Protein AF-M1DLH1-F1 (afdb_monomer_lite)

pLDDT: mean 70.34, std 16.26, range [37.75, 94.62]

Radius of gyration: 32.56 Å; chains: 1; bounding box: 106×32×66 Å

Organism: Solanum tuberosum (NCBI:txid4113)

Structure (mmCIF, N/CA/C/O backbone):
data_AF-M1DLH1-F1
#
_entry.id   AF-M1DLH1-F1
#
loop_
_atom_site.group_PDB
_atom_site.id
_atom_site.type_symbol
_atom_site.label_atom_id
_atom_site.label_alt_id
_atom_site.label_comp_id
_atom_site.label_asym_id
_atom_site.label_entity_id
_atom_site.label_seq_id
_atom_site.pdbx_PDB_ins_code
_atom_site.Cartn_x
_atom_site.Cartn_y
_atom_site.Cartn_z
_atom_site.occupancy
_atom_site.B_iso_or_equiv
_atom_site.auth_seq_id
_atom_site.auth_comp_id
_atom_site.auth_asym_id
_atom_site.auth_atom_id
_atom_site.pdbx_PDB_model_num
ATOM 1 N N . MET A 1 1 ? -52.302 3.369 -14.019 1.00 43.53 1 MET A N 1
ATOM 2 C CA . MET A 1 1 ? -51.174 2.422 -14.146 1.00 43.53 1 MET A CA 1
ATOM 3 C C . MET A 1 1 ? -49.913 3.170 -13.736 1.00 43.53 1 MET A C 1
ATOM 5 O O . MET A 1 1 ? -49.350 3.890 -14.548 1.00 43.53 1 MET A O 1
ATOM 9 N N . SER A 1 2 ? -49.553 3.130 -12.452 1.00 52.59 2 SER A N 1
ATOM 10 C CA . SER A 1 2 ? -48.427 3.908 -11.922 1.00 52.59 2 SER A CA 1
ATOM 11 C C . SER A 1 2 ? -47.155 3.070 -11.987 1.00 52.59 2 SER A C 1
ATOM 13 O O . SER A 1 2 ? -46.975 2.163 -11.177 1.00 52.59 2 SER A O 1
ATOM 15 N N . ASN A 1 3 ? -46.282 3.370 -12.949 1.00 59.44 3 ASN A N 1
ATOM 16 C CA . ASN A 1 3 ? -44.952 2.773 -13.053 1.00 59.44 3 ASN A CA 1
ATOM 17 C C . ASN A 1 3 ? -44.070 3.343 -11.935 1.00 59.44 3 ASN A C 1
ATOM 19 O O . ASN A 1 3 ? -43.387 4.350 -12.104 1.00 59.44 3 ASN A O 1
ATOM 23 N N . LYS A 1 4 ? -44.147 2.739 -10.748 1.00 62.53 4 LYS A N 1
ATOM 24 C CA . LYS A 1 4 ? -43.268 3.072 -9.629 1.00 62.53 4 LYS A CA 1
ATOM 25 C C . LYS A 1 4 ? -41.893 2.490 -9.947 1.00 62.53 4 LYS A C 1
ATOM 27 O O . LYS A 1 4 ? -41.741 1.273 -10.005 1.00 62.53 4 LYS A O 1
ATOM 32 N N . ILE A 1 5 ? -40.924 3.364 -10.202 1.00 63.09 5 ILE A N 1
ATOM 33 C CA . ILE A 1 5 ? -39.529 3.012 -10.479 1.00 63.09 5 ILE A CA 1
ATOM 34 C C . ILE A 1 5 ? -39.012 2.172 -9.296 1.00 63.09 5 ILE A C 1
ATOM 36 O O . ILE A 1 5 ? -38.798 2.697 -8.203 1.00 63.09 5 ILE A O 1
ATOM 40 N N . GLN A 1 6 ? -38.868 0.855 -9.491 1.00 60.75 6 GLN A N 1
ATOM 41 C CA . GLN A 1 6 ? -38.363 -0.080 -8.471 1.00 60.75 6 GLN A CA 1
ATOM 42 C C . GLN A 1 6 ? -36.914 0.220 -8.061 1.00 60.75 6 GLN A C 1
ATOM 44 O O . GLN A 1 6 ? -36.475 -0.225 -7.003 1.00 60.75 6 GLN A O 1
ATOM 49 N N . GLU A 1 7 ? -36.189 1.007 -8.853 1.00 59.28 7 GLU A N 1
ATOM 50 C CA . GLU A 1 7 ? -34.778 1.343 -8.649 1.00 59.28 7 GLU A CA 1
ATOM 51 C C . GLU A 1 7 ? -34.500 1.972 -7.273 1.00 59.28 7 GLU A C 1
ATOM 53 O O . GLU A 1 7 ? -33.492 1.666 -6.645 1.00 59.28 7 GLU A O 1
ATOM 58 N N . TYR A 1 8 ? -35.444 2.750 -6.730 1.00 57.66 8 TYR A N 1
ATOM 59 C CA . TYR A 1 8 ? -35.306 3.378 -5.407 1.00 57.66 8 TYR A CA 1
ATOM 60 C C . TYR A 1 8 ? -35.785 2.508 -4.233 1.00 57.66 8 TYR A C 1
ATOM 62 O O . TYR A 1 8 ? -35.718 2.938 -3.083 1.00 57.66 8 TYR A O 1
ATOM 70 N N . SER A 1 9 ? -36.301 1.301 -4.492 1.00 59.19 9 SER A N 1
ATOM 71 C CA . SER A 1 9 ? -36.756 0.379 -3.435 1.00 59.19 9 SER A CA 1
ATOM 72 C C . SER A 1 9 ? -35.646 -0.526 -2.892 1.00 59.19 9 SER A C 1
ATOM 74 O O . SER A 1 9 ? -35.833 -1.209 -1.884 1.00 59.19 9 SER A O 1
ATOM 76 N N . ILE A 1 10 ? -34.465 -0.489 -3.513 1.00 68.12 10 ILE A N 1
ATOM 77 C CA . ILE A 1 10 ? -33.285 -1.210 -3.051 1.00 68.12 10 ILE A CA 1
ATOM 78 C C . ILE A 1 10 ? -32.642 -0.371 -1.947 1.00 68.12 10 ILE A C 1
ATOM 80 O O . ILE A 1 10 ? -31.973 0.629 -2.200 1.00 68.12 10 ILE A O 1
ATOM 84 N N . SER A 1 11 ? -32.866 -0.766 -0.693 1.00 66.38 11 SER A N 1
ATOM 85 C CA . SER A 1 11 ? -32.102 -0.207 0.424 1.00 66.38 11 SER A CA 1
ATOM 86 C C . SER A 1 11 ? -30.613 -0.456 0.160 1.00 66.38 11 SER A C 1
ATOM 88 O O . SER A 1 11 ? -30.262 -1.599 -0.149 1.00 66.38 11 SER A O 1
ATOM 90 N N . PRO A 1 12 ? -29.730 0.555 0.285 1.00 62.25 12 PRO A N 1
ATOM 91 C CA . PRO A 1 12 ? -28.301 0.342 0.118 1.00 62.25 12 PRO A CA 1
ATOM 92 C C . PRO A 1 12 ? -27.885 -0.778 1.059 1.00 62.25 12 PRO A C 1
ATOM 94 O O . PRO A 1 12 ? -28.158 -0.700 2.263 1.00 62.25 12 PRO A O 1
ATOM 97 N N . GLN A 1 13 ? -27.258 -1.829 0.529 1.00 62.03 13 GLN A N 1
ATOM 98 C CA . GLN A 1 13 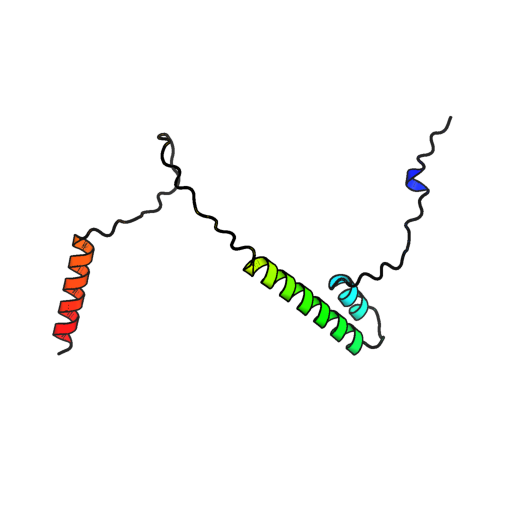? -26.664 -2.843 1.383 1.00 62.03 13 GLN A CA 1
ATOM 99 C C . GLN A 1 13 ? -25.585 -2.144 2.208 1.00 62.03 13 GLN A C 1
ATOM 101 O O . GLN A 1 13 ? -24.472 -1.911 1.743 1.00 62.03 13 GLN A O 1
ATOM 106 N N . LYS A 1 14 ? -25.916 -1.815 3.461 1.00 60.19 14 LYS A N 1
ATOM 107 C CA . LYS A 1 14 ? -24.953 -1.472 4.510 1.00 60.19 14 LYS A CA 1
ATOM 108 C C . LYS A 1 14 ? -24.216 -2.746 4.920 1.00 60.19 14 LYS A C 1
ATOM 110 O O . LYS A 1 14 ? -24.192 -3.116 6.090 1.00 60.19 14 LYS A O 1
ATOM 115 N N . GLY A 1 15 ? -23.671 -3.465 3.942 1.00 53.28 15 GLY A N 1
ATOM 116 C CA . GLY A 1 15 ? -22.659 -4.456 4.219 1.00 53.28 15 GLY A CA 1
ATOM 117 C C . GLY A 1 15 ? -21.506 -3.699 4.849 1.00 53.28 15 GLY A C 1
ATOM 118 O O . GLY A 1 15 ? -21.053 -2.690 4.305 1.00 53.28 15 GLY A O 1
ATOM 119 N N . ILE A 1 16 ? -21.056 -4.149 6.016 1.00 56.28 16 ILE A N 1
ATOM 120 C CA . ILE A 1 16 ? -19.721 -3.805 6.487 1.00 56.28 16 ILE A CA 1
ATOM 121 C C . ILE A 1 16 ? -18.801 -4.427 5.445 1.00 56.28 16 ILE A C 1
ATOM 123 O O . ILE A 1 16 ? -18.456 -5.603 5.529 1.00 56.28 16 ILE A O 1
ATOM 127 N N . VAL A 1 17 ? -18.487 -3.668 4.398 1.00 55.16 17 VAL A N 1
ATOM 128 C CA . VAL A 1 17 ? -17.398 -4.025 3.510 1.00 55.16 17 VAL A CA 1
ATOM 129 C C . VAL A 1 17 ? -16.192 -4.001 4.433 1.00 55.16 17 VAL A C 1
ATOM 131 O O . VAL A 1 17 ? -15.819 -2.943 4.946 1.00 55.16 17 VAL A O 1
ATOM 134 N N . VAL A 1 18 ? -15.659 -5.184 4.740 1.00 60.84 18 VAL A N 1
ATOM 135 C CA . VAL A 1 18 ? -14.336 -5.329 5.346 1.00 60.84 18 VAL A CA 1
ATOM 136 C C . VAL A 1 18 ? -13.363 -4.888 4.262 1.00 60.84 18 VAL A C 1
ATOM 138 O O . VAL A 1 18 ? -12.794 -5.685 3.528 1.00 60.84 18 VAL A O 1
ATOM 141 N N . ASP A 1 19 ? -13.306 -3.578 4.073 1.00 66.94 19 ASP A N 1
ATOM 142 C CA . ASP A 1 19 ? -12.440 -2.928 3.119 1.00 66.94 19 ASP A CA 1
ATOM 143 C C . ASP A 1 19 ? -11.068 -2.854 3.786 1.00 66.94 19 ASP A C 1
ATOM 145 O O . ASP A 1 19 ? -10.862 -2.120 4.749 1.00 66.94 19 ASP A O 1
ATOM 149 N N . SER A 1 20 ? -10.134 -3.682 3.331 1.00 70.56 20 SER A N 1
ATOM 150 C CA . SER A 1 20 ? -8.753 -3.669 3.815 1.00 70.56 20 SER A CA 1
ATOM 151 C C . SER A 1 20 ? -7.907 -2.610 3.108 1.00 70.56 20 SER A C 1
ATOM 153 O O . SER A 1 20 ? -6.684 -2.621 3.228 1.00 70.56 20 SER A O 1
ATOM 155 N N . SER A 1 21 ? -8.521 -1.689 2.354 1.00 81.94 21 SER A N 1
ATOM 156 C CA . SER A 1 21 ? -7.777 -0.616 1.710 1.00 81.94 21 SER A CA 1
ATOM 157 C C . SER A 1 21 ? -7.044 0.251 2.733 1.00 81.94 21 SER A C 1
ATOM 159 O O . SER A 1 21 ? -7.541 0.565 3.818 1.00 81.94 21 SER A O 1
ATOM 161 N N . VAL A 1 22 ? -5.870 0.732 2.327 1.00 83.69 22 VAL A N 1
ATOM 162 C CA . VAL A 1 22 ? -5.051 1.705 3.067 1.00 83.69 22 VAL A CA 1
ATOM 163 C C . VAL A 1 22 ? -5.901 2.892 3.546 1.00 83.69 22 VAL A C 1
ATOM 165 O O . VAL A 1 22 ? -5.803 3.331 4.694 1.00 83.69 22 VAL A O 1
ATOM 168 N N . ARG A 1 23 ? -6.811 3.369 2.685 1.00 85.88 23 ARG A N 1
ATOM 169 C CA . ARG A 1 23 ? -7.713 4.495 2.965 1.00 85.88 23 ARG A CA 1
ATOM 170 C C . ARG A 1 23 ? -8.751 4.154 4.041 1.00 85.88 23 ARG A C 1
ATOM 172 O O . ARG A 1 23 ? -9.061 5.008 4.873 1.00 85.88 23 ARG A O 1
ATOM 179 N N . HIS A 1 24 ? -9.271 2.927 4.053 1.00 84.00 24 HIS A N 1
ATOM 180 C CA . HIS A 1 24 ? -10.200 2.456 5.078 1.00 84.00 24 HIS A CA 1
ATOM 181 C C . HIS A 1 24 ? -9.515 2.269 6.436 1.00 84.00 24 HIS A C 1
ATOM 183 O O . HIS A 1 24 ? -10.036 2.735 7.452 1.00 84.00 24 HIS A O 1
ATOM 189 N N . ILE A 1 25 ? -8.327 1.655 6.463 1.00 82.44 25 ILE A N 1
ATOM 190 C CA . ILE A 1 25 ? -7.571 1.431 7.705 1.00 82.44 25 ILE A CA 1
ATOM 191 C C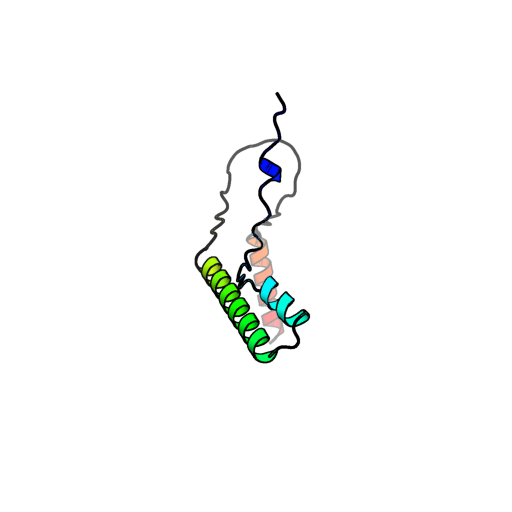 . ILE A 1 25 ? -7.169 2.772 8.337 1.00 82.44 25 ILE A C 1
ATOM 193 O O . ILE A 1 25 ? -7.426 2.980 9.523 1.00 82.44 25 ILE A O 1
ATOM 197 N N . ALA A 1 26 ? -6.657 3.727 7.548 1.00 83.94 26 ALA A N 1
ATOM 198 C CA . ALA A 1 26 ? -6.327 5.074 8.027 1.00 83.94 26 ALA A CA 1
ATOM 199 C C . ALA A 1 26 ? -7.537 5.784 8.654 1.00 83.94 26 ALA A C 1
ATOM 201 O O . ALA A 1 26 ? -7.443 6.375 9.732 1.00 83.94 26 ALA A O 1
ATOM 202 N N . ARG A 1 27 ? -8.710 5.671 8.015 1.00 86.00 27 ARG A N 1
ATOM 203 C CA . ARG A 1 27 ? -9.954 6.231 8.552 1.00 86.00 27 ARG A CA 1
ATOM 204 C C . ARG A 1 27 ? -10.333 5.587 9.882 1.00 86.00 27 ARG A C 1
ATOM 206 O O . ARG A 1 27 ? -10.738 6.294 10.799 1.00 86.00 27 ARG A O 1
ATOM 213 N N . LYS A 1 28 ? -10.193 4.265 10.011 1.00 84.00 28 LYS A N 1
ATOM 214 C CA . LYS A 1 28 ? -10.464 3.576 11.277 1.00 84.00 28 LYS A CA 1
ATOM 215 C C . LYS A 1 28 ? -9.500 4.008 12.382 1.00 84.00 28 LYS A C 1
ATOM 217 O O . LYS A 1 28 ? -9.975 4.237 13.489 1.00 84.00 28 LYS A O 1
ATOM 222 N N . ILE A 1 29 ? -8.202 4.151 12.093 1.00 82.94 29 ILE A N 1
ATOM 223 C CA . ILE A 1 29 ? -7.192 4.631 13.061 1.00 82.94 29 ILE A CA 1
ATOM 224 C C . ILE A 1 29 ? -7.571 6.018 13.588 1.00 82.94 29 ILE A C 1
ATOM 226 O O . ILE A 1 29 ? -7.484 6.274 14.784 1.00 82.94 29 ILE A O 1
ATOM 230 N N . SER A 1 30 ? -8.041 6.901 12.704 1.00 84.38 30 SER A N 1
ATOM 231 C CA . SER A 1 30 ? -8.427 8.266 13.075 1.00 84.38 30 SER A CA 1
ATOM 232 C C . SER A 1 30 ? -9.686 8.347 13.944 1.00 84.38 30 SER A C 1
ATOM 234 O O . SER A 1 30 ? -9.884 9.363 14.603 1.00 84.38 30 SER A O 1
ATOM 236 N N . VAL A 1 31 ? -10.567 7.342 13.896 1.00 82.56 31 VAL A N 1
ATOM 237 C CA . VAL A 1 31 ? -11.912 7.402 14.502 1.00 82.56 31 VAL A CA 1
ATOM 238 C C . VAL A 1 31 ? -12.043 6.498 15.730 1.00 82.56 31 VAL A C 1
ATOM 240 O O . VAL A 1 31 ? -12.860 6.778 16.602 1.00 82.56 31 VAL A O 1
ATOM 243 N N . GLN A 1 32 ? -11.288 5.400 15.813 1.00 78.25 32 GLN A N 1
ATOM 244 C CA . GLN A 1 32 ? -11.431 4.409 16.882 1.00 78.25 32 GLN A CA 1
ATOM 245 C C . GLN A 1 32 ? -10.291 4.501 17.908 1.00 78.25 32 GLN A C 1
ATOM 247 O O . GLN A 1 32 ? -9.130 4.326 17.558 1.00 78.25 32 GLN A O 1
ATOM 252 N N . ASP A 1 33 ? -10.638 4.645 19.191 1.00 69.81 33 ASP A N 1
ATOM 253 C CA . ASP A 1 33 ? -9.716 4.538 20.344 1.00 69.81 33 ASP A CA 1
ATOM 254 C C . ASP A 1 33 ? -9.504 3.081 20.806 1.00 69.81 33 ASP A C 1
ATOM 256 O O . ASP A 1 33 ? -9.334 2.784 21.986 1.00 69.81 33 ASP A O 1
ATOM 260 N N . ARG A 1 34 ? -9.542 2.134 19.863 1.00 78.00 34 ARG A N 1
ATOM 261 C CA . ARG A 1 34 ? -9.136 0.744 20.121 1.00 78.00 34 ARG A CA 1
ATOM 262 C C . ARG A 1 34 ? -7.613 0.633 20.103 1.00 78.00 34 ARG A C 1
ATOM 264 O O . ARG A 1 34 ? -6.923 1.643 20.078 1.00 78.00 34 ARG A O 1
ATOM 271 N N . ASP A 1 35 ? -7.095 -0.589 20.125 1.00 85.44 35 ASP A N 1
ATOM 272 C CA . ASP A 1 35 ? -5.672 -0.864 19.945 1.00 85.44 35 ASP A CA 1
ATOM 273 C C . ASP A 1 35 ? -5.143 -0.236 18.637 1.00 85.44 35 ASP A C 1
ATOM 275 O O . ASP A 1 35 ? -5.260 -0.798 17.543 1.00 85.44 35 ASP A O 1
ATOM 279 N N . LYS A 1 36 ? -4.607 0.985 18.759 1.00 85.12 36 LYS A N 1
ATOM 280 C CA . LYS A 1 36 ? -4.100 1.779 17.638 1.00 85.12 36 LYS A CA 1
ATOM 281 C C . LYS A 1 36 ? -2.829 1.172 17.074 1.00 85.12 36 LYS A C 1
ATOM 283 O O . LYS A 1 36 ? -2.596 1.305 15.878 1.00 85.12 36 LYS A O 1
ATOM 288 N N . GLU A 1 37 ? -2.035 0.499 17.900 1.00 89.94 37 GLU A N 1
ATOM 289 C CA . GLU A 1 37 ? -0.764 -0.088 17.494 1.00 89.94 37 GLU A CA 1
ATOM 290 C C . GLU A 1 37 ? -0.995 -1.238 16.512 1.00 89.94 37 GLU A C 1
ATOM 292 O O . GLU A 1 37 ? -0.454 -1.223 15.405 1.00 89.94 37 GLU A O 1
ATOM 297 N N . ALA A 1 38 ? -1.906 -2.161 16.837 1.00 89.50 38 ALA A N 1
ATOM 298 C CA . ALA A 1 38 ? -2.300 -3.227 15.916 1.00 89.50 38 ALA A CA 1
ATOM 299 C C . ALA A 1 38 ? -2.862 -2.678 14.590 1.00 89.50 38 ALA A C 1
ATOM 301 O O . ALA A 1 38 ? -2.576 -3.202 13.510 1.00 89.50 38 ALA A O 1
ATOM 302 N N . MET A 1 39 ? -3.638 -1.593 14.650 1.00 86.19 39 MET A N 1
ATOM 303 C CA . MET A 1 39 ? -4.222 -0.972 13.459 1.00 86.19 39 MET A CA 1
ATOM 304 C C . MET A 1 39 ? -3.180 -0.254 12.593 1.00 86.19 39 MET A C 1
ATOM 306 O O . MET A 1 39 ? -3.238 -0.356 11.367 1.00 86.19 39 MET A O 1
ATOM 310 N N . ILE A 1 40 ? -2.218 0.437 13.208 1.00 89.06 40 ILE A N 1
ATOM 311 C CA . ILE A 1 40 ? -1.089 1.070 12.516 1.00 89.06 40 ILE A CA 1
ATOM 312 C C . ILE A 1 40 ? -0.221 0.002 11.846 1.00 89.06 40 ILE A C 1
ATOM 314 O O . ILE A 1 40 ? 0.122 0.150 10.676 1.00 89.06 40 ILE A O 1
ATOM 318 N N . ASN A 1 41 ? 0.059 -1.110 12.526 1.00 93.81 41 ASN A N 1
ATOM 319 C CA . ASN A 1 41 ? 0.816 -2.215 11.938 1.00 93.81 41 ASN A CA 1
ATOM 320 C C . ASN A 1 41 ? 0.097 -2.807 10.716 1.00 93.81 41 ASN A C 1
ATOM 322 O O . ASN A 1 41 ? 0.715 -3.000 9.670 1.00 93.81 41 ASN A O 1
ATOM 326 N N . SER A 1 42 ? -1.224 -3.003 10.797 1.00 90.00 42 SER A N 1
ATOM 327 C CA . SER A 1 42 ? -2.026 -3.444 9.648 1.00 90.00 42 SER A CA 1
ATOM 328 C C . SER A 1 42 ? -1.987 -2.451 8.479 1.00 90.00 42 SER A C 1
ATOM 330 O O . SER A 1 42 ? -1.950 -2.875 7.327 1.00 90.00 42 SER A O 1
ATOM 332 N N . TYR A 1 43 ? -1.981 -1.143 8.753 1.00 91.56 43 TYR A N 1
ATOM 333 C CA . TYR A 1 43 ? -1.839 -0.113 7.721 1.00 91.56 43 TYR A CA 1
ATOM 334 C C . TYR A 1 43 ? -0.473 -0.185 7.027 1.00 91.56 43 TYR A C 1
ATOM 336 O O . TYR A 1 43 ? -0.400 -0.132 5.799 1.00 91.56 43 TYR A O 1
ATOM 344 N N . LEU A 1 44 ? 0.604 -0.316 7.806 1.00 94.62 44 LEU A N 1
ATOM 345 C CA . LEU A 1 44 ? 1.971 -0.350 7.285 1.00 94.62 44 LEU A CA 1
ATOM 346 C C . LEU A 1 44 ? 2.219 -1.574 6.398 1.00 94.62 44 LEU A C 1
ATOM 348 O O . LEU A 1 44 ? 2.820 -1.432 5.332 1.00 94.62 44 LEU A O 1
ATOM 352 N N . GLU A 1 45 ? 1.717 -2.747 6.788 1.00 94.50 45 GLU A N 1
ATOM 353 C CA . GLU A 1 45 ? 1.843 -3.957 5.971 1.00 94.50 45 GLU A CA 1
ATOM 354 C C . GLU A 1 45 ? 1.120 -3.823 4.625 1.00 94.50 45 GLU A C 1
ATOM 356 O O . GLU A 1 45 ? 1.679 -4.196 3.590 1.00 94.50 45 GLU A O 1
ATOM 361 N N . GLU A 1 46 ? -0.067 -3.207 4.588 1.00 90.50 46 GLU A N 1
ATOM 362 C CA . GLU A 1 46 ? -0.762 -3.004 3.311 1.00 90.50 46 GLU A CA 1
ATOM 363 C C . GLU A 1 46 ? -0.104 -1.947 2.420 1.00 90.50 46 GLU A C 1
ATOM 365 O O . GLU A 1 46 ? -0.054 -2.114 1.199 1.00 90.50 46 GLU A O 1
ATOM 370 N N . VAL A 1 47 ? 0.485 -0.894 2.999 1.00 91.62 47 VAL A N 1
ATOM 371 C CA . VAL A 1 47 ? 1.304 0.058 2.229 1.00 91.62 47 VAL A CA 1
ATOM 372 C C . VAL A 1 47 ? 2.526 -0.642 1.638 1.00 91.62 47 VAL A C 1
ATOM 374 O O . VAL A 1 47 ? 2.810 -0.479 0.451 1.00 91.62 47 VAL A O 1
ATOM 377 N N . LYS A 1 48 ? 3.227 -1.459 2.431 1.00 93.56 48 LYS A N 1
ATOM 378 C CA . LYS A 1 48 ? 4.397 -2.222 1.979 1.00 93.56 48 LYS A CA 1
ATOM 379 C C . LYS A 1 48 ? 4.040 -3.167 0.833 1.00 93.56 48 LYS A C 1
ATOM 381 O O . LYS A 1 48 ? 4.735 -3.182 -0.183 1.00 93.56 48 LYS A O 1
ATOM 386 N N . LYS A 1 49 ? 2.941 -3.914 0.961 1.00 91.31 49 LYS A N 1
ATOM 387 C CA . LYS A 1 49 ? 2.444 -4.814 -0.087 1.00 91.31 49 LYS A CA 1
ATOM 388 C C . LYS A 1 49 ? 2.066 -4.056 -1.359 1.00 91.31 49 LYS A C 1
ATOM 390 O O . LYS A 1 49 ? 2.453 -4.476 -2.448 1.00 91.31 49 LYS A O 1
ATOM 395 N N . SER A 1 50 ? 1.356 -2.933 -1.232 1.00 87.56 50 SER A N 1
ATOM 396 C CA . SER A 1 50 ? 0.981 -2.095 -2.377 1.00 87.56 50 SER A CA 1
ATOM 397 C C . SER A 1 50 ? 2.202 -1.515 -3.090 1.00 87.56 50 SER A C 1
ATOM 399 O O . SER A 1 50 ? 2.231 -1.486 -4.318 1.00 87.56 50 SER A O 1
ATOM 401 N N . LEU A 1 51 ? 3.207 -1.061 -2.341 1.00 89.81 51 LEU A N 1
ATOM 402 C CA . LEU A 1 51 ? 4.429 -0.503 -2.910 1.00 89.81 51 LEU A CA 1
ATOM 403 C C . LEU A 1 51 ? 5.234 -1.573 -3.653 1.00 89.81 51 LEU A C 1
ATOM 405 O O . LEU A 1 51 ? 5.672 -1.336 -4.776 1.00 89.81 51 LEU A O 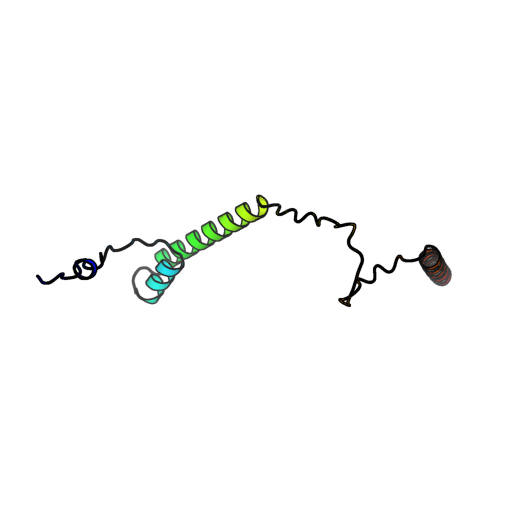1
ATOM 409 N N . LEU A 1 52 ? 5.381 -2.758 -3.056 1.00 87.62 52 LEU A N 1
ATOM 410 C CA . LEU A 1 52 ? 6.090 -3.873 -3.678 1.00 87.62 52 LEU A CA 1
ATOM 411 C C . LEU A 1 52 ? 5.409 -4.323 -4.976 1.00 87.62 52 LEU A C 1
ATOM 413 O O . LEU A 1 52 ? 6.087 -4.511 -5.981 1.00 87.62 52 LEU A O 1
ATOM 417 N N . LEU A 1 53 ? 4.075 -4.435 -4.971 1.00 83.75 53 LEU A N 1
ATOM 418 C CA . LEU A 1 53 ? 3.304 -4.776 -6.166 1.00 83.75 53 LEU A CA 1
ATOM 419 C C . LEU A 1 53 ? 3.564 -3.779 -7.303 1.00 83.75 53 LEU A C 1
ATOM 421 O O . LEU A 1 53 ? 3.821 -4.199 -8.429 1.00 83.75 53 LEU A O 1
ATOM 425 N N . ASN A 1 54 ? 3.553 -2.478 -6.997 1.00 78.06 54 ASN A N 1
ATOM 426 C CA . ASN A 1 54 ? 3.829 -1.436 -7.983 1.00 78.06 54 ASN A CA 1
ATOM 427 C C . ASN A 1 54 ? 5.261 -1.544 -8.526 1.00 78.06 54 ASN A C 1
ATOM 429 O O . ASN A 1 54 ? 5.450 -1.506 -9.736 1.00 78.06 54 ASN A O 1
ATOM 433 N N . ILE A 1 55 ? 6.267 -1.734 -7.666 1.00 80.00 55 ILE A N 1
ATOM 434 C CA . ILE A 1 55 ? 7.669 -1.872 -8.098 1.00 80.00 55 ILE A CA 1
ATOM 435 C C . ILE A 1 55 ? 7.838 -3.078 -9.027 1.00 80.00 55 ILE A C 1
ATOM 437 O O . ILE A 1 55 ? 8.392 -2.934 -10.112 1.00 80.00 55 ILE A O 1
ATOM 441 N N . THR A 1 56 ? 7.308 -4.248 -8.657 1.00 74.62 56 THR A N 1
ATOM 442 C CA . THR A 1 56 ? 7.365 -5.448 -9.509 1.00 74.62 56 THR A CA 1
ATOM 443 C C . THR A 1 56 ? 6.609 -5.258 -10.825 1.00 74.62 56 THR A C 1
ATOM 445 O O . THR A 1 56 ? 6.997 -5.816 -11.850 1.00 74.62 56 THR A O 1
ATOM 448 N N . GLN A 1 57 ? 5.525 -4.480 -10.822 1.00 65.75 57 GLN A N 1
ATOM 449 C CA . GLN A 1 57 ? 4.794 -4.154 -12.041 1.00 65.75 57 GLN A CA 1
ATOM 450 C C . GLN A 1 57 ? 5.617 -3.249 -12.967 1.00 65.75 57 GLN A C 1
ATOM 452 O O . GLN A 1 57 ? 5.617 -3.489 -14.171 1.00 65.75 57 GLN A O 1
ATOM 457 N N . TYR A 1 58 ? 6.351 -2.270 -12.433 1.00 58.69 58 TYR A N 1
ATOM 458 C CA . TYR A 1 58 ? 7.226 -1.391 -13.221 1.00 58.69 58 TYR A CA 1
ATOM 459 C C . TYR A 1 58 ? 8.527 -2.066 -13.669 1.00 58.69 58 TYR A C 1
ATOM 461 O O . TYR A 1 58 ? 9.004 -1.775 -14.754 1.00 58.69 58 TYR A O 1
ATOM 469 N N . GLU A 1 59 ? 9.062 -3.017 -12.902 1.00 60.25 59 GLU A N 1
ATOM 470 C CA . GLU A 1 59 ? 10.211 -3.832 -13.323 1.00 60.25 59 GLU A CA 1
ATOM 471 C C . GLU A 1 59 ? 9.865 -4.747 -14.511 1.00 60.25 59 GLU A C 1
ATOM 473 O O . GLU A 1 59 ? 10.691 -4.983 -15.386 1.00 60.25 59 GLU A O 1
ATOM 478 N N . LYS A 1 60 ? 8.626 -5.255 -14.566 1.00 60.59 60 LYS A N 1
ATOM 479 C CA . LYS A 1 60 ? 8.140 -6.104 -15.670 1.00 60.59 60 LYS A CA 1
ATOM 480 C C . LYS A 1 60 ? 7.557 -5.314 -16.836 1.00 60.59 60 LYS A C 1
ATOM 482 O O . LYS A 1 60 ? 7.443 -5.850 -17.935 1.00 60.59 60 LYS A O 1
ATOM 487 N N . SER A 1 61 ? 7.167 -4.068 -16.595 1.00 53.41 61 SER A N 1
ATOM 488 C CA . SER A 1 61 ? 6.742 -3.136 -17.631 1.00 53.41 61 SER A CA 1
ATOM 489 C C . SER A 1 61 ? 7.971 -2.366 -18.091 1.00 53.41 61 SER A C 1
ATOM 491 O O . SER A 1 61 ? 8.088 -1.171 -17.841 1.00 53.41 61 SER A O 1
ATOM 493 N N . ASP A 1 62 ? 8.895 -3.063 -18.753 1.00 58.72 62 ASP A N 1
ATOM 494 C CA . ASP A 1 62 ? 9.893 -2.417 -19.599 1.00 58.72 62 ASP A CA 1
ATOM 495 C C . ASP A 1 62 ? 9.117 -1.779 -20.760 1.00 58.72 62 ASP A C 1
ATOM 497 O O . ASP A 1 62 ? 8.922 -2.365 -21.827 1.00 58.72 62 ASP A O 1
ATOM 501 N N . THR A 1 63 ? 8.510 -0.617 -20.499 1.00 58.38 63 THR A N 1
ATOM 502 C CA . THR A 1 63 ? 7.839 0.199 -21.504 1.00 58.38 63 THR A CA 1
ATOM 503 C C . THR A 1 63 ? 8.934 0.805 -22.358 1.00 58.38 63 THR A C 1
ATOM 505 O O . THR A 1 63 ? 9.300 1.971 -22.218 1.00 58.38 63 THR A O 1
ATOM 508 N N . SER A 1 64 ? 9.476 -0.043 -23.227 1.00 55.84 64 SER A N 1
ATOM 509 C CA . SER A 1 64 ? 10.249 0.317 -24.394 1.00 55.84 64 SER A CA 1
ATOM 510 C C . SER A 1 64 ? 9.360 1.200 -25.268 1.00 55.84 64 SER A C 1
ATOM 512 O O . SER A 1 64 ? 8.671 0.732 -26.171 1.00 55.84 64 SER A O 1
ATOM 514 N N . MET A 1 65 ? 9.334 2.502 -24.982 1.00 62.59 65 MET A N 1
ATOM 515 C CA . MET A 1 65 ? 9.005 3.487 -26.002 1.00 62.59 65 MET A CA 1
ATOM 516 C C . MET A 1 65 ? 10.218 3.577 -26.918 1.00 62.59 65 MET A C 1
ATOM 518 O O . MET A 1 65 ? 11.083 4.438 -26.770 1.00 62.59 65 MET A O 1
ATOM 522 N N . ARG A 1 66 ? 10.322 2.617 -27.834 1.00 60.97 66 ARG A N 1
ATOM 523 C CA . ARG A 1 66 ? 11.236 2.715 -28.960 1.00 60.97 66 ARG A CA 1
ATOM 524 C C . ARG A 1 66 ? 10.611 3.723 -29.920 1.00 60.97 66 ARG A C 1
ATOM 526 O O . ARG A 1 66 ? 9.637 3.396 -30.585 1.00 60.97 66 ARG A O 1
ATOM 533 N N . SER A 1 67 ? 11.116 4.955 -29.915 1.00 54.59 67 SER A N 1
ATOM 534 C CA . SER A 1 67 ? 10.658 6.014 -30.814 1.00 54.59 67 SER A CA 1
ATOM 535 C C . SER A 1 67 ? 10.733 5.527 -32.260 1.00 54.59 67 SER A C 1
ATOM 537 O O . SER A 1 67 ? 11.806 5.156 -32.737 1.00 54.59 67 SER A O 1
ATOM 539 N N . GLU A 1 68 ? 9.592 5.491 -32.939 1.00 51.69 68 GLU A N 1
ATOM 540 C CA . GLU A 1 68 ? 9.524 5.283 -34.380 1.00 51.69 68 GLU A CA 1
ATOM 541 C C . GLU A 1 68 ? 9.997 6.579 -35.042 1.00 51.69 68 GLU A C 1
ATOM 543 O O . GLU A 1 68 ? 9.331 7.612 -34.972 1.00 51.69 68 GLU A O 1
ATOM 548 N N . THR A 1 69 ? 11.195 6.560 -35.623 1.00 54.69 69 THR A N 1
ATOM 549 C CA . THR A 1 69 ? 11.665 7.639 -36.490 1.00 54.69 69 THR A CA 1
ATOM 550 C C . THR A 1 69 ? 10.811 7.594 -37.756 1.00 54.69 69 THR A C 1
ATOM 552 O O . THR A 1 69 ? 11.098 6.829 -38.674 1.00 54.69 69 THR A O 1
ATOM 555 N N . ASN A 1 70 ? 9.712 8.350 -37.773 1.00 54.62 70 ASN A N 1
ATOM 556 C CA . ASN A 1 70 ? 8.922 8.571 -38.980 1.00 54.62 70 ASN A CA 1
ATOM 557 C C . ASN A 1 70 ? 9.773 9.388 -39.958 1.00 54.62 70 ASN A C 1
ATOM 559 O O . ASN A 1 70 ? 9.860 10.612 -39.863 1.00 54.62 70 ASN A O 1
ATOM 563 N N . GLU A 1 71 ? 10.432 8.688 -40.876 1.00 55.31 71 GLU A N 1
ATOM 564 C CA . GLU A 1 71 ? 10.889 9.264 -42.130 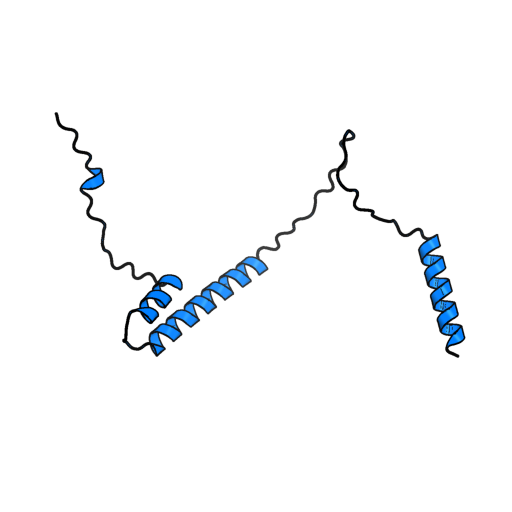1.00 55.31 71 GLU A CA 1
ATOM 565 C C . GLU A 1 71 ? 9.660 9.502 -43.020 1.00 55.31 71 GLU A C 1
ATOM 567 O O . GLU A 1 71 ? 8.858 8.598 -43.246 1.00 55.31 71 GLU A O 1
ATOM 572 N N . ASP A 1 72 ? 9.572 10.727 -43.537 1.00 45.50 72 ASP A N 1
ATOM 573 C CA . ASP A 1 72 ? 8.739 11.170 -44.660 1.00 45.50 72 ASP A CA 1
ATOM 574 C C . ASP A 1 72 ? 7.319 11.700 -44.363 1.00 45.50 72 ASP A C 1
ATOM 576 O O . ASP A 1 72 ? 6.311 10.999 -44.435 1.00 45.50 72 ASP A O 1
ATOM 580 N N . ALA A 1 73 ? 7.240 13.015 -44.135 1.00 38.47 73 ALA A N 1
ATOM 581 C CA . ALA A 1 73 ? 6.280 13.881 -44.822 1.00 38.47 73 ALA A CA 1
ATOM 582 C C . ALA A 1 73 ? 6.758 15.337 -44.739 1.00 38.47 73 ALA A C 1
ATOM 584 O O . ALA A 1 73 ? 6.644 16.015 -43.719 1.00 38.47 73 ALA A O 1
ATOM 585 N N . ILE A 1 74 ? 7.333 15.785 -45.848 1.00 50.16 74 ILE A N 1
ATOM 586 C CA . ILE A 1 74 ? 7.562 17.183 -46.195 1.00 50.16 74 ILE A CA 1
ATOM 587 C C . ILE A 1 74 ? 6.212 17.917 -46.162 1.00 50.16 74 ILE A C 1
ATOM 589 O O . ILE A 1 74 ? 5.285 17.508 -46.855 1.00 50.16 74 ILE A O 1
ATOM 593 N N . ASP A 1 75 ? 6.124 18.977 -45.362 1.00 46.78 75 ASP A N 1
ATOM 594 C CA . ASP A 1 75 ? 5.683 20.329 -45.741 1.00 46.78 75 ASP A CA 1
ATOM 595 C C . ASP A 1 75 ? 4.874 21.028 -44.635 1.00 46.78 75 ASP A C 1
ATOM 597 O O . ASP A 1 75 ? 3.941 20.488 -44.047 1.00 46.78 75 ASP A O 1
ATOM 601 N N . ASP A 1 76 ? 5.259 22.283 -44.452 1.00 46.97 76 ASP A N 1
ATOM 602 C CA . ASP A 1 76 ? 4.606 23.384 -43.763 1.00 46.97 76 ASP A CA 1
ATOM 603 C C . ASP A 1 76 ? 4.471 23.444 -42.223 1.00 46.97 76 ASP A C 1
ATOM 605 O O . ASP A 1 76 ? 3.675 22.780 -41.567 1.00 46.97 76 ASP A O 1
ATOM 609 N N . ASN A 1 77 ? 5.147 24.485 -41.718 1.00 45.09 77 ASN A N 1
ATOM 610 C CA . ASN A 1 77 ? 4.909 25.260 -40.498 1.00 45.09 77 ASN A CA 1
ATOM 611 C C . ASN A 1 77 ? 5.443 24.757 -39.147 1.00 45.09 77 ASN A C 1
ATOM 613 O O . ASN A 1 77 ? 4.758 24.132 -38.350 1.00 45.09 77 ASN A O 1
ATOM 617 N N . GLN A 1 78 ? 6.659 25.242 -38.864 1.00 52.62 78 GLN A N 1
ATOM 618 C CA . GLN A 1 78 ? 7.103 25.824 -37.590 1.00 52.62 78 GLN A CA 1
ATOM 619 C C . GLN A 1 78 ? 6.660 25.119 -36.298 1.00 52.62 78 GLN A C 1
ATOM 621 O O . GLN A 1 78 ? 5.762 25.590 -35.607 1.00 52.62 78 GLN A O 1
ATOM 626 N N . GLU A 1 79 ? 7.438 24.133 -35.852 1.00 37.75 79 GLU A N 1
ATOM 627 C CA . GLU A 1 79 ? 7.631 23.922 -34.417 1.00 37.75 79 GLU A CA 1
ATOM 628 C C . GLU A 1 79 ? 9.028 23.343 -34.138 1.00 37.75 79 GLU A C 1
ATOM 630 O O . GLU A 1 79 ? 9.511 22.465 -34.845 1.00 37.75 79 GLU A O 1
ATOM 635 N N . ALA A 1 80 ? 9.702 23.964 -33.166 1.00 45.97 80 ALA A N 1
ATOM 636 C CA . ALA A 1 80 ? 11.006 23.671 -32.566 1.00 45.97 80 ALA A CA 1
ATOM 637 C C . ALA A 1 80 ? 11.884 22.577 -33.219 1.00 45.97 80 ALA A C 1
ATOM 639 O O . ALA A 1 80 ? 11.688 21.383 -33.008 1.00 45.97 80 ALA A O 1
ATOM 640 N N . GLN A 1 81 ? 12.970 22.993 -33.882 1.00 40.12 81 GLN A N 1
ATOM 641 C CA . GLN A 1 81 ? 14.077 22.077 -34.157 1.00 40.12 81 GLN A CA 1
ATOM 642 C C . GLN A 1 81 ? 14.715 21.606 -32.839 1.00 40.12 81 GLN A C 1
ATOM 644 O O . GLN A 1 81 ? 15.126 22.456 -32.040 1.00 40.12 81 GLN A O 1
ATOM 649 N N . PRO A 1 82 ? 14.916 20.295 -32.620 1.00 39.88 82 PRO A N 1
ATOM 650 C CA . PRO A 1 82 ? 16.029 19.868 -31.802 1.00 39.88 82 PRO A CA 1
ATOM 651 C C . PRO A 1 82 ? 17.279 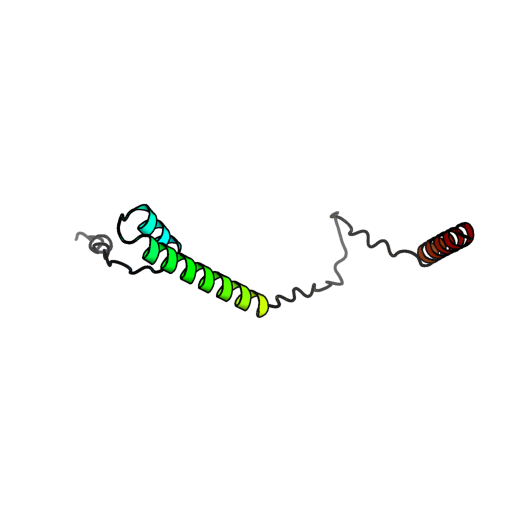20.159 -32.632 1.00 39.88 82 PRO A C 1
ATOM 653 O O . PRO A 1 82 ? 17.503 19.565 -33.685 1.00 39.88 82 PRO A O 1
ATOM 656 N N . ILE A 1 83 ? 18.075 21.132 -32.195 1.00 45.00 83 ILE A N 1
ATOM 657 C CA . ILE A 1 83 ? 19.409 21.347 -32.748 1.00 45.00 83 ILE A CA 1
ATOM 658 C C . ILE A 1 83 ? 20.238 20.134 -32.311 1.00 45.00 83 ILE A C 1
ATOM 660 O O . ILE A 1 83 ? 20.943 20.175 -31.303 1.00 45.00 83 ILE A O 1
ATOM 664 N N . GLU A 1 84 ? 20.153 19.035 -33.057 1.00 49.00 84 GLU A N 1
ATOM 665 C CA . GLU A 1 84 ? 21.268 18.106 -33.155 1.00 49.00 84 GLU A CA 1
ATOM 666 C C . GLU A 1 84 ? 22.379 18.874 -33.865 1.00 49.00 84 GLU A C 1
ATOM 668 O O . GLU A 1 84 ? 22.544 18.835 -35.083 1.00 49.00 84 GLU A O 1
ATOM 673 N N . ALA A 1 85 ? 23.123 19.666 -33.091 1.00 54.12 85 ALA A N 1
ATOM 674 C CA . ALA A 1 85 ? 24.399 20.174 -33.537 1.00 54.12 85 ALA A CA 1
ATOM 675 C C . ALA A 1 85 ? 25.288 18.943 -33.681 1.00 54.12 85 ALA A C 1
ATOM 677 O O . ALA A 1 85 ? 25.924 18.513 -32.719 1.00 54.12 85 ALA A O 1
ATOM 678 N N . THR A 1 86 ? 25.300 18.354 -34.877 1.00 59.62 86 THR A N 1
ATOM 679 C CA . THR A 1 86 ? 26.361 17.457 -35.312 1.00 59.62 86 THR A CA 1
ATOM 680 C C . THR A 1 86 ? 27.659 18.189 -35.016 1.00 59.62 86 THR A C 1
ATOM 682 O O . THR A 1 86 ? 27.997 19.168 -35.690 1.00 59.62 86 THR A O 1
ATOM 685 N N . VAL A 1 87 ? 28.335 17.808 -33.932 1.00 62.12 87 VAL A N 1
ATOM 686 C CA . VAL A 1 87 ? 29.610 18.409 -33.566 1.00 62.12 87 VAL A CA 1
ATOM 687 C C . VAL A 1 87 ? 30.546 18.044 -34.705 1.00 62.12 87 VAL A C 1
ATOM 689 O O . VAL A 1 87 ? 30.931 16.886 -34.843 1.00 62.12 87 VAL A O 1
ATOM 692 N N . SER A 1 88 ? 30.822 19.019 -35.573 1.00 74.06 88 SER A N 1
ATOM 693 C CA . SER A 1 88 ? 31.698 18.826 -36.724 1.00 74.06 88 SER A CA 1
ATOM 694 C C . SER A 1 88 ? 33.019 18.230 -36.246 1.00 74.06 88 SER A C 1
ATOM 696 O O . SER A 1 88 ? 33.529 18.602 -35.185 1.00 74.06 88 SER A O 1
ATOM 698 N N . GLU A 1 89 ? 33.585 17.311 -37.020 1.00 71.81 89 GLU A N 1
ATOM 699 C CA . GLU A 1 89 ? 34.871 16.679 -36.718 1.00 71.81 89 GLU A CA 1
ATOM 700 C C . GLU A 1 89 ? 35.975 17.728 -36.467 1.00 71.81 89 GLU A C 1
ATOM 702 O O . GLU A 1 89 ? 36.830 17.558 -35.594 1.00 71.81 89 GLU A O 1
ATOM 707 N N . ASP A 1 90 ? 35.871 18.893 -37.115 1.00 74.81 90 ASP A N 1
ATOM 708 C CA . ASP A 1 90 ? 36.735 20.052 -36.875 1.00 74.81 90 ASP A CA 1
ATOM 709 C C . ASP A 1 90 ? 36.579 20.651 -35.469 1.00 74.81 90 ASP A C 1
ATOM 711 O O . ASP A 1 90 ? 37.560 21.091 -34.858 1.00 74.81 90 ASP A O 1
ATOM 715 N N . ALA A 1 91 ? 35.362 20.660 -34.920 1.00 80.94 91 ALA A N 1
ATOM 716 C CA . ALA A 1 91 ? 35.104 21.118 -33.559 1.00 80.94 91 ALA A CA 1
ATOM 717 C C . ALA A 1 91 ? 35.711 20.151 -32.531 1.00 80.94 91 ALA A C 1
ATOM 719 O O . ALA A 1 91 ? 36.342 20.606 -31.574 1.00 80.94 91 ALA A O 1
ATOM 720 N N . LEU A 1 92 ? 35.620 18.837 -32.764 1.00 82.69 92 LEU A N 1
ATOM 721 C CA . LEU A 1 92 ? 36.260 17.828 -31.911 1.00 82.69 92 LEU A CA 1
ATOM 722 C C . LEU A 1 92 ? 37.787 17.954 -31.936 1.00 82.69 92 LEU A C 1
ATOM 724 O O . LEU A 1 92 ? 38.428 17.997 -30.884 1.00 82.69 92 LEU A O 1
ATOM 728 N N . LYS A 1 93 ? 38.372 18.123 -33.125 1.00 85.19 93 LYS A N 1
ATOM 729 C CA . LYS A 1 93 ? 39.821 18.288 -33.299 1.00 85.19 93 LYS A CA 1
ATOM 730 C C . LYS A 1 93 ? 40.356 19.546 -32.608 1.00 85.19 93 LYS A C 1
ATOM 732 O O . LYS A 1 93 ? 41.456 19.547 -32.050 1.00 85.19 93 LYS A O 1
ATOM 737 N N . LYS A 1 94 ? 39.563 20.622 -32.588 1.00 84.81 94 LYS A N 1
ATOM 738 C CA . LYS A 1 94 ? 39.903 21.871 -31.890 1.00 84.81 94 LYS A CA 1
ATOM 739 C C . LYS A 1 94 ? 39.871 21.714 -30.367 1.00 84.81 94 LYS A C 1
ATOM 741 O O . LYS A 1 94 ? 40.753 22.244 -29.689 1.00 84.81 94 LYS A O 1
ATOM 746 N N . VAL A 1 95 ? 38.899 20.968 -29.836 1.00 88.69 95 VAL A N 1
ATOM 747 C CA . VAL A 1 95 ? 38.816 20.645 -28.401 1.00 88.69 95 VAL A CA 1
ATOM 748 C C . VAL A 1 95 ? 39.993 19.766 -27.976 1.00 88.69 95 VAL A C 1
ATOM 750 O O . VAL A 1 95 ? 40.638 20.054 -26.968 1.00 88.69 95 VAL A O 1
ATOM 753 N N . GLU A 1 96 ? 40.349 18.758 -28.775 1.00 88.56 96 GLU A N 1
ATOM 754 C CA . GLU A 1 96 ? 41.496 17.889 -28.489 1.00 88.56 96 GLU A CA 1
ATOM 755 C C . GLU A 1 96 ? 42.818 18.678 -28.439 1.00 88.56 96 GLU A C 1
ATOM 757 O O . GLU A 1 96 ? 43.613 18.531 -27.506 1.00 88.56 96 GLU A O 1
ATOM 762 N N . GLY A 1 97 ? 43.037 19.578 -29.405 1.00 90.88 97 GLY A N 1
ATOM 763 C CA . GLY A 1 97 ? 44.219 20.443 -29.431 1.00 90.88 97 GLY A CA 1
ATOM 764 C C . GLY A 1 97 ? 44.307 21.379 -28.221 1.00 90.88 97 GLY A C 1
ATOM 765 O O . GLY A 1 97 ? 45.394 21.604 -27.683 1.00 90.88 97 GLY A O 1
ATOM 766 N N . PHE A 1 98 ? 43.169 21.896 -27.751 1.00 90.38 98 PHE A N 1
ATOM 767 C CA . PHE A 1 98 ? 43.115 22.741 -26.559 1.00 90.38 98 PHE A CA 1
ATOM 768 C C . PHE A 1 98 ? 43.499 21.970 -25.287 1.00 90.38 98 PHE A C 1
ATOM 770 O O . PHE A 1 98 ? 44.343 22.438 -24.519 1.00 90.38 98 PHE A O 1
ATOM 777 N N . LEU A 1 99 ? 42.952 20.765 -25.101 1.00 90.31 99 LEU A N 1
ATOM 778 C CA . LEU A 1 99 ? 43.260 19.905 -23.953 1.00 90.31 99 LEU A CA 1
ATOM 779 C C . LEU A 1 99 ? 44.736 19.490 -23.924 1.00 90.31 99 LEU A C 1
ATOM 781 O O . LEU A 1 99 ? 45.378 19.532 -22.873 1.00 90.31 99 LEU A O 1
ATOM 785 N N . ARG A 1 100 ? 45.310 19.163 -25.087 1.00 89.94 100 ARG A N 1
ATOM 786 C CA . ARG A 1 100 ? 46.739 18.845 -25.213 1.00 89.94 100 ARG A CA 1
ATOM 787 C C . ARG A 1 100 ? 47.620 20.012 -24.767 1.00 89.94 100 ARG A C 1
ATOM 789 O O . ARG A 1 100 ? 48.549 19.822 -23.987 1.00 89.94 100 ARG A O 1
ATOM 796 N N . LYS A 1 101 ? 47.271 21.230 -25.189 1.00 87.44 101 LYS A N 1
ATOM 797 C CA . LYS A 1 101 ? 47.992 22.455 -24.826 1.00 87.44 101 LYS A CA 1
ATOM 798 C C . LYS A 1 101 ? 47.859 22.813 -23.343 1.00 87.44 101 LYS A C 1
ATOM 800 O O . LYS A 1 101 ? 48.765 23.429 -22.793 1.00 87.44 101 LYS A O 1
ATOM 805 N N . MET A 1 102 ? 46.753 22.454 -22.689 1.00 85.19 102 MET A N 1
ATOM 806 C CA . MET A 1 102 ? 46.629 22.591 -21.232 1.00 85.19 102 MET A CA 1
ATOM 807 C C . MET A 1 102 ? 47.574 21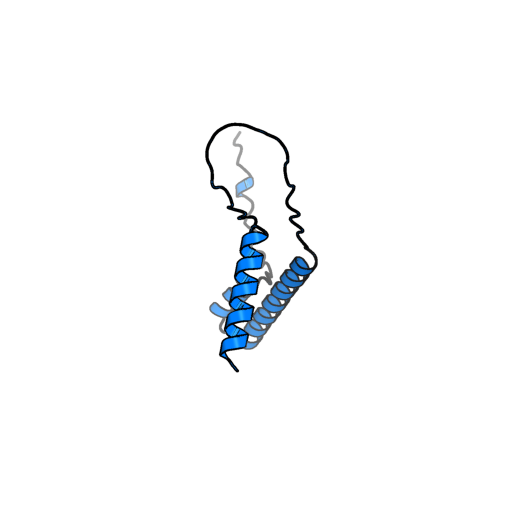.639 -20.499 1.00 85.19 102 MET A C 1
ATOM 809 O O . MET A 1 102 ? 48.285 22.077 -19.602 1.00 85.19 102 MET A O 1
ATOM 813 N N . LYS A 1 103 ? 47.650 20.378 -20.936 1.00 80.69 103 LYS A N 1
ATOM 814 C CA . LYS A 1 103 ? 48.529 19.367 -20.332 1.00 80.69 103 LYS A CA 1
ATOM 815 C C . LYS A 1 103 ? 50.018 19.717 -20.452 1.00 80.69 103 LYS A C 1
ATOM 817 O O . LYS A 1 103 ? 50.800 19.398 -19.567 1.00 80.69 103 LYS A O 1
ATOM 822 N N . GLU A 1 104 ? 50.413 20.389 -21.531 1.00 81.75 104 GLU A N 1
ATOM 823 C CA . GLU A 1 104 ? 51.789 20.877 -21.718 1.00 81.75 104 GLU A CA 1
ATOM 824 C C . GLU A 1 104 ? 52.143 22.075 -20.825 1.00 81.75 104 GLU A C 1
ATOM 826 O O . GLU A 1 104 ? 53.318 22.289 -20.553 1.00 81.75 104 GLU A O 1
ATOM 831 N N . LYS A 1 105 ? 51.152 22.847 -20.357 1.00 70.62 105 LYS A N 1
ATOM 832 C CA . LYS A 1 105 ? 51.353 23.990 -19.445 1.00 70.62 105 LYS A CA 1
ATOM 833 C C . LYS A 1 105 ? 51.388 23.603 -17.966 1.00 70.62 105 LYS A C 1
ATOM 835 O O . LYS A 1 105 ? 51.690 24.449 -17.133 1.00 70.62 105 LYS A O 1
ATOM 840 N N . GLU A 1 106 ? 51.029 22.365 -17.648 1.00 61.09 106 GLU A N 1
ATOM 841 C CA . GLU A 1 106 ? 50.999 21.824 -16.284 1.00 61.09 106 GLU A CA 1
ATOM 842 C C . GLU A 1 106 ? 52.309 21.092 -15.916 1.00 61.09 106 GLU A C 1
ATOM 844 O O . GLU A 1 106 ? 52.391 20.424 -14.888 1.00 61.09 106 GLU A O 1
ATOM 849 N N . LYS A 1 107 ? 53.341 21.214 -16.760 1.00 55.56 107 LYS A N 1
ATOM 850 C CA . LYS A 1 107 ? 54.684 20.658 -16.576 1.00 55.56 107 LYS A CA 1
ATOM 851 C C . LYS A 1 107 ? 55.720 21.777 -16.582 1.00 55.56 107 LYS A C 1
ATOM 853 O O . LYS A 1 107 ? 56.708 21.639 -15.829 1.00 55.56 107 LYS A O 1
#

Secondary structure (DSSP, 8-state):
-----GGGGS-----------HHHHHHHHHH--S-HHHHHHHHHHHHHHHHHHHHHHHHH----------------------------HHHHHHHHHHHHHHHHHT-

Foldseek 3Di:
DDPDPCVVVDDPPPPPPPPLDLVVLVVCLVPDPDPNVVSVVSSVVNVVVVVVVVVVVVVVPPVPPPDDPDDDDDDDDDDDDPPPVPCPPVNVVVVVVVVVVVVVVVD

Sequence (107 aa):
MSNKIQEYSISPQKGIVVDSSVRHIARKISVQDRDKEAMINSYLEEVKKSLLLNITQYEKSDTSMRSETNEDAIDDNQEAQPIEATVSEDALKKVEGFLRKMKEKEK